Protein AF-A0A1F7QH58-F1 (afdb_monomer_lite)

Sequence (73 aa):
MGARVVAQYAVLGPYDFVSVIEAPDNATISRVSVDLGARGGVAAMTMAAIPLDEFIANLEGGGRRKRNERKKR

pLDDT: mean 80.63, std 13.9, range [52.06, 94.62]

Structure (mmCIF, N/CA/C/O backbone):
data_AF-A0A1F7QH58-F1
#
_entry.id   AF-A0A1F7QH58-F1
#
loop_
_atom_site.group_PDB
_atom_site.id
_atom_site.type_symbol
_atom_site.label_atom_id
_atom_site.label_alt_id
_atom_site.label_comp_id
_atom_site.label_asym_id
_atom_site.label_entity_id
_atom_site.label_seq_id
_atom_site.pdbx_PDB_ins_code
_atom_site.Cartn_x
_atom_site.Cartn_y
_atom_site.Cartn_z
_atom_site.occupancy
_atom_site.B_iso_or_equiv
_atom_site.auth_seq_id
_atom_site.auth_comp_id
_atom_site.auth_asym_id
_atom_site.auth_atom_id
_atom_site.pdbx_PDB_model_num
ATOM 1 N N . MET A 1 1 ? 0.502 -19.175 -0.443 1.00 53.56 1 MET A N 1
ATOM 2 C CA . MET A 1 1 ? -0.338 -18.183 0.258 1.00 53.56 1 MET A CA 1
ATOM 3 C C . MET A 1 1 ? 0.182 -16.820 -0.149 1.00 53.56 1 MET A C 1
ATOM 5 O O . MET A 1 1 ? 1.302 -16.490 0.208 1.00 53.56 1 MET A O 1
ATOM 9 N N . GLY A 1 2 ? -0.523 -16.160 -1.066 1.00 70.81 2 GLY A N 1
ATOM 10 C CA . GLY A 1 2 ? -0.039 -14.971 -1.769 1.00 70.81 2 GLY A CA 1
ATOM 11 C C . GLY A 1 2 ? -0.712 -13.704 -1.264 1.00 70.81 2 GLY A C 1
ATOM 12 O O . GLY A 1 2 ? -1.805 -13.766 -0.706 1.00 70.81 2 GLY A O 1
ATOM 13 N N . ALA A 1 3 ? -0.051 -12.572 -1.472 1.00 82.88 3 ALA A N 1
ATOM 14 C CA . ALA A 1 3 ? -0.655 -11.269 -1.263 1.00 82.88 3 ALA A CA 1
ATOM 15 C C . ALA A 1 3 ? -1.711 -11.010 -2.352 1.00 82.88 3 ALA A C 1
ATOM 17 O O . ALA A 1 3 ? -1.506 -11.368 -3.517 1.00 82.88 3 ALA A O 1
ATOM 18 N N . ARG A 1 4 ? -2.845 -10.416 -1.984 1.00 89.50 4 ARG A N 1
ATOM 19 C CA . ARG A 1 4 ? -3.949 -10.100 -2.895 1.00 89.50 4 ARG A CA 1
ATOM 20 C C . ARG A 1 4 ? -4.065 -8.593 -3.057 1.00 89.50 4 ARG A C 1
ATOM 22 O O . ARG A 1 4 ? -4.154 -7.872 -2.071 1.00 89.50 4 ARG A O 1
ATOM 29 N N . VAL A 1 5 ? -4.133 -8.124 -4.299 1.00 90.00 5 VAL A N 1
ATOM 30 C CA . VAL A 1 5 ? -4.462 -6.723 -4.582 1.00 90.00 5 VAL A CA 1
ATOM 31 C C . VAL A 1 5 ? -5.954 -6.513 -4.329 1.00 90.00 5 VAL A C 1
ATOM 33 O O . VAL A 1 5 ? -6.794 -7.163 -4.952 1.00 90.00 5 VAL A O 1
ATOM 36 N N . VAL A 1 6 ? -6.272 -5.627 -3.390 1.00 94.06 6 VAL A N 1
ATOM 37 C CA . VAL A 1 6 ? -7.642 -5.214 -3.056 1.00 94.06 6 VAL A CA 1
ATOM 38 C C . VAL A 1 6 ? -8.089 -4.102 -3.995 1.00 94.06 6 VAL A C 1
ATOM 40 O O . VAL A 1 6 ? -9.199 -4.133 -4.516 1.00 94.06 6 VAL A O 1
ATOM 43 N N . ALA A 1 7 ? -7.204 -3.135 -4.233 1.00 94.00 7 ALA A N 1
ATOM 44 C CA . ALA A 1 7 ? -7.447 -2.013 -5.124 1.00 94.00 7 ALA A CA 1
ATOM 45 C C . ALA A 1 7 ? -6.126 -1.461 -5.664 1.00 94.00 7 ALA A C 1
ATOM 47 O O . ALA A 1 7 ? -5.080 -1.577 -5.021 1.00 94.00 7 ALA A O 1
ATOM 48 N N . GLN A 1 8 ? -6.187 -0.824 -6.829 1.00 93.25 8 GLN A N 1
ATOM 49 C CA . GLN A 1 8 ? -5.067 -0.103 -7.414 1.00 93.25 8 GLN A CA 1
ATOM 50 C C . GLN A 1 8 ? -5.580 1.161 -8.096 1.00 93.25 8 GLN A C 1
ATOM 52 O O . GLN A 1 8 ? -6.607 1.136 -8.772 1.00 93.25 8 GLN A O 1
ATOM 57 N N . TYR A 1 9 ? -4.851 2.255 -7.917 1.00 94.62 9 TYR A N 1
ATOM 58 C CA . TYR A 1 9 ? -5.194 3.565 -8.450 1.00 94.62 9 TYR A CA 1
ATOM 59 C C . TYR A 1 9 ? -3.982 4.158 -9.158 1.00 94.62 9 TYR A C 1
ATOM 61 O O . TYR A 1 9 ? -2.872 4.091 -8.629 1.00 94.62 9 TYR A O 1
ATOM 69 N N . ALA A 1 10 ? -4.204 4.764 -10.323 1.00 94.31 10 ALA A N 1
ATOM 70 C CA . ALA A 1 10 ? -3.261 5.719 -10.892 1.00 94.31 10 ALA A CA 1
ATOM 71 C C . ALA A 1 10 ? -3.450 7.058 -10.173 1.00 94.31 10 ALA A C 1
ATOM 73 O O . ALA A 1 10 ? -4.586 7.498 -9.976 1.00 94.31 10 ALA A O 1
ATOM 74 N N . VAL A 1 11 ? -2.360 7.690 -9.753 1.00 94.00 11 VAL A N 1
ATOM 75 C CA . VAL A 1 11 ? -2.406 8.954 -9.012 1.00 94.00 11 VAL A CA 1
ATOM 76 C C . VAL A 1 11 ? -1.597 10.018 -9.742 1.00 94.00 11 VAL A C 1
ATOM 78 O O . VAL A 1 11 ? -0.610 9.726 -10.405 1.00 94.00 11 VAL A O 1
ATOM 81 N N . LEU A 1 12 ? -2.044 11.269 -9.642 1.00 92.06 12 LEU A N 1
ATOM 82 C CA . LEU A 1 12 ? -1.332 12.418 -10.194 1.00 92.06 12 LEU A CA 1
ATOM 83 C C . LEU A 1 12 ? -0.578 13.089 -9.050 1.00 92.06 12 LEU A C 1
ATOM 85 O O . LEU A 1 12 ? -1.159 13.833 -8.260 1.00 92.06 12 LEU A O 1
ATOM 89 N N . GLY A 1 13 ? 0.702 12.758 -8.913 1.00 87.94 13 GLY A N 1
ATOM 90 C CA . GLY A 1 13 ? 1.521 13.212 -7.799 1.00 87.94 13 GLY A CA 1
ATOM 91 C C . GLY A 1 13 ? 2.955 12.684 -7.873 1.00 87.94 13 GLY A C 1
ATOM 92 O O . GLY A 1 13 ? 3.426 12.348 -8.954 1.00 87.94 13 GLY A O 1
ATOM 93 N N . PRO A 1 14 ? 3.669 12.608 -6.737 1.00 88.06 14 PRO A N 1
ATOM 94 C CA . PRO A 1 14 ? 5.060 12.145 -6.700 1.00 88.06 14 PRO A CA 1
ATOM 95 C C . PRO A 1 14 ? 5.226 10.638 -6.963 1.00 88.06 14 PRO A C 1
ATOM 97 O O . PRO A 1 14 ? 6.351 10.154 -7.046 1.00 88.06 14 PRO A O 1
ATOM 100 N N . TYR A 1 15 ? 4.121 9.903 -7.068 1.00 89.25 15 TYR A N 1
ATOM 101 C CA . TYR A 1 15 ? 4.075 8.488 -7.417 1.00 89.25 15 TYR A CA 1
ATOM 102 C C . TYR A 1 15 ? 3.121 8.309 -8.594 1.00 89.25 15 TYR A C 1
ATOM 104 O O . TYR A 1 15 ? 2.200 9.106 -8.749 1.00 89.25 15 TYR A O 1
ATOM 112 N N . ASP A 1 16 ? 3.301 7.245 -9.372 1.00 88.31 16 ASP A N 1
ATOM 113 C CA . ASP A 1 16 ? 2.405 6.924 -10.490 1.00 88.31 16 ASP A CA 1
ATOM 114 C C . ASP A 1 16 ? 1.197 6.090 -10.040 1.00 88.31 16 ASP A C 1
ATOM 116 O O . ASP A 1 16 ? 0.089 6.229 -10.562 1.00 88.31 16 ASP A O 1
ATOM 120 N N . PHE A 1 17 ? 1.397 5.226 -9.037 1.00 89.88 17 PHE A N 1
ATOM 121 C CA . PHE A 1 17 ? 0.397 4.257 -8.594 1.00 89.88 17 PHE A CA 1
ATOM 122 C C . PHE A 1 17 ? 0.342 4.106 -7.072 1.00 89.88 17 PHE A C 1
ATOM 124 O O . PHE A 1 17 ? 1.364 4.147 -6.386 1.00 89.88 17 PHE A O 1
ATOM 131 N N . VAL A 1 18 ? -0.856 3.823 -6.557 1.00 92.94 18 VAL A N 1
ATOM 132 C CA . VAL A 1 18 ? -1.100 3.362 -5.182 1.00 92.94 18 VAL A CA 1
ATOM 133 C C . VAL A 1 18 ? -1.796 2.008 -5.243 1.00 92.94 18 VAL A C 1
ATOM 135 O O . VAL A 1 18 ? -2.831 1.873 -5.892 1.00 92.94 18 VAL A O 1
ATOM 138 N N . SER A 1 19 ? -1.235 1.005 -4.566 1.00 91.38 19 SER A N 1
ATOM 139 C CA . SER A 1 19 ? -1.807 -0.345 -4.488 1.00 91.38 19 SER A CA 1
ATOM 140 C C . SER A 1 19 ? -2.137 -0.698 -3.042 1.00 91.38 19 SER A C 1
ATOM 142 O O . SER A 1 19 ? -1.271 -0.618 -2.174 1.00 91.38 19 SER A O 1
ATOM 144 N N . VAL A 1 20 ? -3.377 -1.115 -2.791 1.00 93.50 20 VAL A N 1
ATOM 145 C CA . VAL A 1 20 ? -3.817 -1.667 -1.505 1.00 93.50 20 VAL A CA 1
ATOM 146 C C . VAL A 1 20 ? -3.737 -3.180 -1.606 1.00 93.50 20 VAL A C 1
ATOM 148 O O . VAL A 1 20 ? -4.375 -3.781 -2.472 1.00 93.50 20 VAL A O 1
ATOM 151 N N . ILE A 1 21 ? -2.929 -3.791 -0.745 1.00 91.81 21 ILE A N 1
ATOM 152 C CA . ILE A 1 21 ? -2.618 -5.216 -0.806 1.00 91.81 21 ILE A CA 1
ATOM 153 C C . ILE A 1 21 ? -2.903 -5.843 0.557 1.00 91.81 21 ILE A C 1
ATOM 155 O O . ILE A 1 21 ? -2.393 -5.381 1.573 1.00 91.81 21 ILE A O 1
ATOM 159 N N . GLU A 1 22 ? -3.689 -6.914 0.560 1.00 91.31 22 GLU A N 1
ATOM 160 C CA . GLU A 1 22 ? -3.922 -7.758 1.727 1.00 91.31 22 GLU A CA 1
ATOM 161 C C . GLU A 1 22 ? -2.945 -8.930 1.737 1.00 91.31 22 GLU A C 1
ATOM 163 O O . GLU A 1 22 ? -2.736 -9.616 0.732 1.00 91.31 22 GLU A O 1
ATOM 168 N N . ALA A 1 23 ? -2.360 -9.180 2.900 1.00 90.50 23 ALA A N 1
ATOM 169 C CA . ALA A 1 23 ? -1.477 -10.303 3.153 1.00 90.50 23 ALA A CA 1
ATOM 170 C C . ALA A 1 23 ? -1.658 -10.777 4.599 1.00 90.50 23 ALA A C 1
ATOM 172 O O . ALA A 1 23 ? -2.085 -9.992 5.445 1.00 90.50 23 ALA A O 1
ATOM 173 N N . PRO A 1 24 ? -1.325 -12.044 4.896 1.00 87.50 24 PRO A N 1
ATOM 174 C CA . PRO A 1 24 ? -1.458 -12.587 6.246 1.00 87.50 24 PRO A CA 1
ATOM 175 C C . PRO A 1 24 ? -0.551 -11.888 7.268 1.00 87.50 24 PRO A C 1
ATOM 177 O O . PRO A 1 24 ? -0.902 -11.822 8.441 1.00 87.50 24 PRO A O 1
ATOM 180 N N . ASP A 1 25 ? 0.602 -11.369 6.838 1.00 87.06 25 ASP A N 1
ATOM 181 C CA . ASP A 1 25 ? 1.552 -10.669 7.698 1.00 87.06 25 ASP A CA 1
ATOM 182 C C . ASP A 1 25 ? 2.461 -9.709 6.906 1.00 87.06 25 ASP A C 1
ATOM 184 O O . ASP A 1 25 ? 2.563 -9.755 5.673 1.00 87.06 25 ASP A O 1
ATOM 188 N N . ASN A 1 26 ? 3.167 -8.845 7.640 1.00 87.00 26 ASN A N 1
ATOM 189 C CA . ASN A 1 26 ? 4.119 -7.893 7.066 1.00 87.00 26 ASN A CA 1
ATOM 190 C C . ASN A 1 26 ? 5.324 -8.585 6.410 1.00 87.00 26 ASN A C 1
ATOM 192 O O . ASN A 1 26 ? 5.890 -8.044 5.464 1.00 87.00 26 ASN A O 1
ATOM 196 N N . ALA A 1 27 ? 5.724 -9.775 6.875 1.00 87.00 27 ALA A N 1
ATOM 197 C CA . ALA A 1 27 ? 6.855 -10.507 6.301 1.00 87.00 27 ALA A CA 1
ATOM 198 C C . ALA A 1 27 ? 6.558 -10.962 4.862 1.00 87.00 27 ALA A C 1
ATOM 200 O O . ALA A 1 27 ? 7.424 -10.901 3.985 1.00 87.00 27 ALA A O 1
ATOM 201 N N . THR A 1 28 ? 5.309 -11.340 4.600 1.00 87.19 28 THR A N 1
ATOM 202 C CA . THR A 1 28 ? 4.794 -11.706 3.284 1.00 87.19 28 THR A CA 1
ATOM 203 C C . THR A 1 28 ? 4.845 -10.509 2.337 1.00 87.19 28 THR A C 1
ATOM 205 O O . THR A 1 28 ? 5.322 -10.652 1.212 1.00 87.19 28 THR A O 1
ATOM 208 N N . ILE A 1 29 ? 4.445 -9.314 2.792 1.00 87.12 29 ILE A N 1
ATOM 209 C CA . ILE A 1 29 ? 4.551 -8.079 1.995 1.00 87.12 29 ILE A CA 1
ATOM 210 C C . ILE A 1 29 ? 6.008 -7.692 1.749 1.00 87.12 29 ILE A C 1
ATOM 212 O O . ILE A 1 29 ? 6.345 -7.328 0.626 1.00 87.12 29 ILE A O 1
ATOM 216 N N . SER A 1 30 ? 6.890 -7.819 2.742 1.00 85.56 30 SER A N 1
ATOM 217 C CA . SER A 1 30 ? 8.3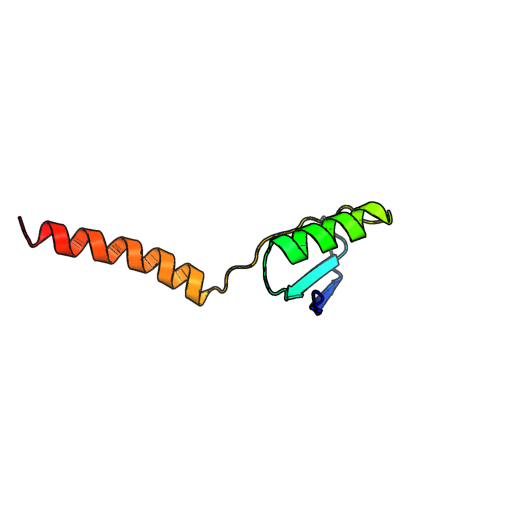19 -7.538 2.565 1.00 85.56 30 SER A CA 1
ATOM 218 C C . SER A 1 30 ? 8.931 -8.402 1.465 1.00 85.56 30 SER A C 1
ATOM 220 O O . SER A 1 30 ? 9.649 -7.889 0.610 1.00 85.56 30 SER A O 1
ATOM 222 N N . ARG A 1 31 ? 8.597 -9.697 1.425 1.00 85.75 31 ARG A N 1
ATOM 223 C CA . ARG A 1 31 ? 9.061 -10.595 0.360 1.00 85.75 31 ARG A CA 1
ATOM 224 C C . ARG A 1 31 ? 8.513 -10.194 -1.009 1.00 85.75 31 ARG A C 1
ATOM 226 O O . ARG A 1 31 ? 9.276 -10.125 -1.964 1.00 85.75 31 ARG A O 1
ATOM 233 N N . VAL A 1 32 ? 7.220 -9.876 -1.093 1.00 84.00 32 VAL A N 1
ATOM 234 C CA . VAL A 1 32 ? 6.586 -9.394 -2.333 1.00 84.00 32 VAL A CA 1
ATOM 235 C C . VAL A 1 32 ? 7.221 -8.085 -2.813 1.00 84.00 32 VAL A C 1
ATOM 237 O O . VAL A 1 32 ? 7.450 -7.922 -4.007 1.00 84.00 32 VAL A O 1
ATOM 240 N N . SER A 1 33 ? 7.548 -7.178 -1.893 1.00 81.94 33 SER A N 1
ATOM 241 C CA . SER A 1 33 ? 8.192 -5.894 -2.182 1.00 81.94 33 SER A CA 1
ATOM 242 C C . SER A 1 33 ? 9.618 -6.078 -2.717 1.00 81.94 33 SER A C 1
ATOM 244 O O . SER A 1 33 ? 9.977 -5.479 -3.731 1.00 81.94 33 SER A O 1
ATOM 246 N N . VAL A 1 34 ? 10.403 -6.986 -2.121 1.00 84.62 34 VAL A N 1
ATOM 247 C CA . VAL A 1 34 ? 11.738 -7.363 -2.624 1.00 84.62 34 VAL A CA 1
ATOM 248 C C . VAL A 1 34 ? 11.648 -8.015 -4.005 1.00 84.62 34 VAL A C 1
ATOM 250 O O . VAL A 1 34 ? 12.390 -7.629 -4.907 1.00 84.62 34 VAL A O 1
ATOM 253 N N . ASP A 1 35 ? 10.719 -8.953 -4.202 1.00 83.19 35 ASP A N 1
ATOM 254 C CA . ASP A 1 35 ? 10.529 -9.638 -5.486 1.00 83.19 35 ASP A CA 1
ATOM 255 C C . ASP A 1 35 ? 10.085 -8.667 -6.597 1.00 83.19 35 ASP A C 1
ATOM 257 O O . ASP A 1 35 ? 10.504 -8.810 -7.747 1.00 83.19 35 ASP A O 1
ATOM 261 N N . LEU A 1 36 ? 9.254 -7.671 -6.268 1.00 77.81 36 LEU A N 1
ATOM 262 C CA . LEU A 1 36 ? 8.854 -6.595 -7.182 1.00 77.81 36 LEU A CA 1
ATOM 263 C C . LEU A 1 36 ? 10.033 -5.676 -7.519 1.00 77.81 36 LEU A C 1
ATOM 265 O O . LEU A 1 36 ? 10.249 -5.376 -8.691 1.00 77.81 36 LEU A O 1
ATOM 269 N N . GLY A 1 37 ? 10.826 -5.279 -6.521 1.00 75.12 37 GLY A N 1
ATOM 270 C CA . GLY A 1 37 ? 12.017 -4.451 -6.722 1.00 75.12 37 GLY A CA 1
ATOM 271 C C . GLY A 1 37 ? 13.092 -5.145 -7.566 1.00 75.12 37 GLY A C 1
ATOM 272 O O . GLY A 1 37 ? 13.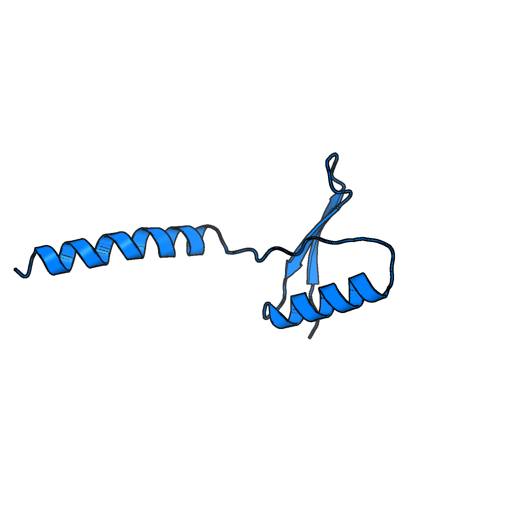717 -4.511 -8.415 1.00 75.12 37 GLY A O 1
ATOM 273 N N . ALA A 1 38 ? 13.262 -6.460 -7.400 1.00 78.50 38 ALA A N 1
ATOM 274 C CA . ALA A 1 38 ? 14.240 -7.261 -8.138 1.00 78.50 38 ALA A CA 1
ATOM 275 C C . ALA A 1 38 ? 13.932 -7.388 -9.640 1.00 78.50 38 ALA A C 1
ATOM 277 O O . ALA A 1 38 ? 14.841 -7.624 -10.434 1.00 78.50 38 ALA A O 1
ATOM 278 N N . ARG A 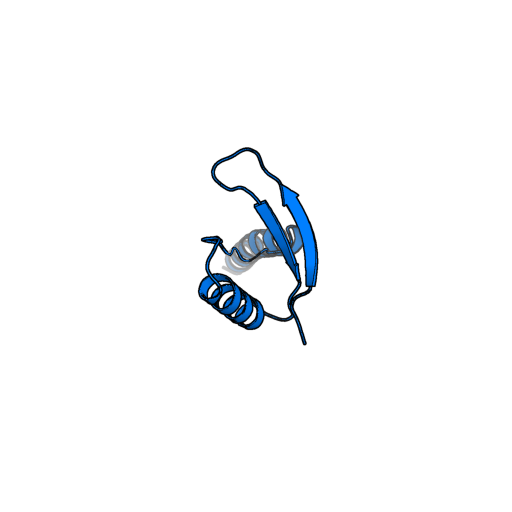1 39 ? 12.666 -7.228 -10.047 1.00 73.69 39 ARG A N 1
ATOM 279 C CA . ARG A 1 39 ? 12.244 -7.311 -11.458 1.00 73.69 39 ARG A CA 1
ATOM 280 C C . ARG A 1 39 ? 12.525 -6.037 -12.256 1.00 73.69 39 ARG A C 1
ATOM 282 O O . ARG A 1 39 ? 12.414 -6.069 -13.477 1.00 73.69 39 ARG A O 1
ATOM 289 N N . GLY A 1 40 ? 12.928 -4.959 -11.582 1.00 62.75 40 GLY A N 1
ATOM 290 C CA . GLY A 1 40 ? 13.167 -3.657 -12.193 1.00 62.75 40 GLY A CA 1
ATOM 291 C C . GLY A 1 40 ? 11.873 -2.968 -12.637 1.00 62.75 40 GLY A C 1
ATOM 292 O O . GLY A 1 40 ? 10.911 -3.604 -13.058 1.00 62.75 40 GLY A O 1
ATOM 293 N N . GLY A 1 41 ? 11.849 -1.638 -12.537 1.00 65.38 41 GLY A N 1
ATOM 294 C CA . GLY A 1 41 ? 10.806 -0.813 -13.156 1.00 65.38 41 GLY A CA 1
ATOM 295 C C . GLY A 1 41 ? 10.083 0.159 -12.227 1.00 65.38 41 GLY A C 1
ATOM 296 O O . GLY A 1 41 ? 9.594 1.164 -12.725 1.00 65.38 41 GLY A O 1
ATOM 297 N N . VAL A 1 42 ? 10.035 -0.070 -10.906 1.00 65.38 42 VAL A N 1
ATOM 298 C CA . VAL A 1 42 ? 9.337 0.844 -9.978 1.00 65.38 42 VAL A CA 1
ATOM 299 C C . VAL A 1 42 ? 9.972 0.811 -8.583 1.00 65.38 42 VAL A C 1
ATOM 301 O O . VAL A 1 42 ? 10.065 -0.247 -7.964 1.00 65.38 42 VAL A O 1
ATOM 304 N N . ALA A 1 43 ? 10.382 1.970 -8.060 1.00 71.31 43 ALA A N 1
ATOM 305 C CA . ALA A 1 43 ? 10.759 2.120 -6.654 1.00 71.31 43 ALA A CA 1
ATOM 306 C C . ALA A 1 43 ? 9.486 2.313 -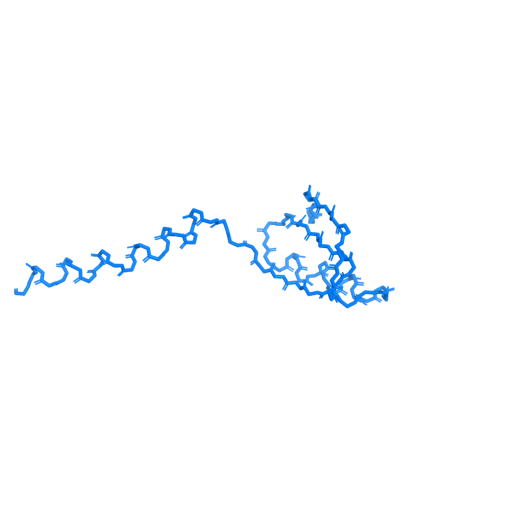5.813 1.00 71.31 43 ALA A C 1
ATOM 308 O O . ALA A 1 43 ? 8.975 3.423 -5.679 1.00 71.31 43 ALA A O 1
ATOM 309 N N . ALA A 1 44 ? 8.935 1.218 -5.289 1.00 78.38 44 ALA A N 1
ATOM 310 C CA . ALA A 1 44 ? 7.707 1.255 -4.502 1.00 78.38 44 ALA A CA 1
ATOM 311 C C . ALA A 1 44 ? 7.981 1.612 -3.030 1.00 78.38 44 ALA A C 1
ATOM 313 O O . ALA A 1 44 ? 8.839 1.016 -2.379 1.00 78.38 44 ALA A O 1
ATOM 314 N N . MET A 1 45 ? 7.197 2.538 -2.473 1.00 87.19 45 MET A N 1
ATOM 315 C CA . MET A 1 45 ? 7.137 2.763 -1.028 1.00 87.19 45 MET A CA 1
ATOM 316 C C . MET A 1 45 ? 6.099 1.821 -0.415 1.00 87.19 45 MET A C 1
ATOM 318 O O . MET A 1 45 ? 4.925 1.859 -0.773 1.00 87.19 45 MET A O 1
ATOM 322 N N . THR A 1 46 ? 6.531 0.973 0.516 1.00 89.25 46 THR A N 1
ATOM 323 C CA . THR A 1 46 ? 5.644 0.045 1.231 1.00 89.25 46 THR A CA 1
ATOM 324 C C . THR A 1 46 ? 5.283 0.628 2.594 1.00 89.25 46 THR A C 1
ATOM 326 O O . THR A 1 46 ? 6.172 0.956 3.375 1.00 89.25 46 THR A O 1
ATOM 329 N N . MET A 1 47 ? 3.988 0.739 2.892 1.00 90.38 47 MET A N 1
ATOM 330 C CA . MET A 1 47 ? 3.480 1.235 4.175 1.00 90.38 47 MET A CA 1
ATOM 331 C C . MET A 1 47 ? 2.546 0.201 4.797 1.00 90.38 47 MET A C 1
ATOM 333 O O . MET A 1 47 ? 1.665 -0.325 4.118 1.00 90.38 47 MET A O 1
ATOM 337 N N . ALA A 1 48 ? 2.730 -0.080 6.087 1.00 91.56 48 ALA A N 1
ATOM 338 C CA . ALA A 1 48 ? 1.799 -0.918 6.832 1.00 91.56 48 ALA A CA 1
ATOM 339 C C . ALA A 1 48 ? 0.500 -0.141 7.079 1.00 91.56 48 ALA A C 1
ATOM 341 O O . ALA A 1 48 ? 0.526 0.955 7.641 1.00 91.56 48 ALA A O 1
ATOM 342 N N . ALA A 1 49 ? -0.625 -0.713 6.659 1.00 91.50 49 ALA A N 1
ATOM 343 C CA . ALA A 1 49 ? -1.941 -0.156 6.922 1.00 91.50 49 ALA A CA 1
ATOM 344 C C . ALA A 1 49 ? -2.491 -0.743 8.225 1.00 91.50 49 ALA A C 1
ATOM 346 O O . ALA A 1 49 ? -2.615 -1.959 8.356 1.00 91.50 49 ALA A O 1
ATOM 347 N N . ILE A 1 50 ? -2.823 0.126 9.178 1.00 91.06 50 ILE A N 1
ATOM 348 C CA . ILE A 1 50 ? -3.537 -0.244 10.403 1.00 91.06 50 ILE A CA 1
ATOM 349 C C . ILE A 1 50 ? -4.998 0.181 10.209 1.00 91.06 50 ILE A C 1
ATOM 351 O O . ILE A 1 50 ? -5.225 1.335 9.826 1.00 91.06 50 ILE A O 1
ATOM 355 N N . PRO A 1 51 ? -5.990 -0.697 10.451 1.00 91.31 51 PRO A N 1
ATOM 356 C CA . PRO A 1 51 ? -7.395 -0.308 10.425 1.00 91.31 51 PRO A CA 1
ATOM 357 C C . PRO A 1 51 ? -7.658 0.885 11.349 1.00 91.31 51 PRO A C 1
ATOM 359 O O . PRO A 1 51 ? -7.164 0.927 12.476 1.00 91.31 51 PRO A O 1
ATOM 362 N N . LEU A 1 52 ? -8.450 1.857 10.887 1.00 90.75 52 LEU A N 1
ATOM 363 C CA . LEU A 1 52 ? -8.690 3.093 11.640 1.00 90.75 52 LEU A CA 1
ATOM 364 C C . LEU A 1 52 ? -9.287 2.814 13.029 1.00 90.75 52 LEU A C 1
ATOM 366 O O . LEU A 1 52 ? -8.852 3.416 14.008 1.00 90.75 52 LEU A O 1
ATOM 370 N N . ASP A 1 53 ? -10.226 1.872 13.121 1.00 92.19 53 ASP A N 1
ATOM 371 C CA . ASP A 1 53 ? -10.860 1.493 14.389 1.00 92.19 53 ASP A CA 1
ATOM 372 C C . ASP A 1 53 ? -9.843 0.932 15.392 1.00 92.19 53 ASP A C 1
ATOM 374 O O . ASP A 1 53 ? -9.856 1.288 16.571 1.00 92.19 53 ASP A O 1
ATOM 378 N N . GLU A 1 54 ? -8.912 0.098 14.917 1.00 92.00 54 GLU A N 1
ATOM 379 C CA . GLU A 1 54 ? -7.823 -0.447 15.732 1.00 92.00 54 GLU A CA 1
ATOM 380 C C . GLU A 1 54 ? -6.869 0.664 16.186 1.00 92.00 54 GLU A C 1
ATOM 382 O O . GLU A 1 54 ? -6.488 0.740 17.359 1.00 92.00 54 GLU A O 1
ATOM 387 N N . PHE A 1 55 ? -6.513 1.563 15.270 1.00 90.94 55 PHE A N 1
ATOM 388 C CA . PHE A 1 55 ? -5.672 2.713 15.570 1.00 90.94 55 PHE A CA 1
ATOM 389 C C . PHE A 1 55 ? -6.293 3.606 16.659 1.00 90.94 55 PHE A C 1
ATOM 391 O O . PHE A 1 55 ? -5.614 3.950 17.631 1.00 90.94 55 PHE A O 1
ATOM 398 N N . ILE A 1 56 ? -7.587 3.927 16.554 1.00 93.56 56 ILE A N 1
ATOM 399 C CA . ILE A 1 56 ? -8.322 4.724 17.550 1.00 93.56 56 ILE A CA 1
ATOM 400 C C . ILE A 1 56 ? -8.389 3.989 18.894 1.00 93.56 56 ILE A C 1
ATOM 402 O O . ILE A 1 56 ? -8.063 4.576 19.930 1.00 93.56 56 ILE A O 1
ATOM 406 N N . ALA A 1 57 ? -8.745 2.702 18.898 1.00 92.12 57 ALA A N 1
ATOM 407 C CA . ALA A 1 57 ? -8.841 1.905 20.121 1.00 92.12 57 ALA A CA 1
ATOM 408 C C . ALA A 1 57 ? -7.516 1.880 20.905 1.00 92.12 57 ALA A C 1
ATOM 410 O O . ALA A 1 57 ? -7.506 2.016 22.135 1.00 92.12 57 ALA A O 1
ATOM 411 N N . ASN A 1 58 ? -6.388 1.771 20.198 1.00 89.50 58 ASN A N 1
ATOM 412 C CA . ASN A 1 58 ? -5.053 1.794 20.795 1.00 89.50 58 ASN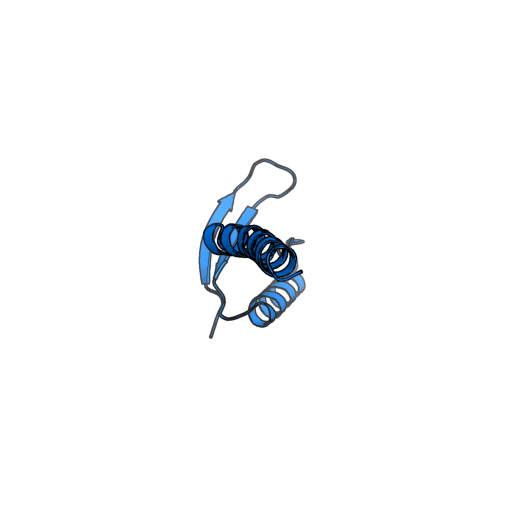 A CA 1
ATOM 413 C C . ASN A 1 58 ? -4.709 3.151 21.436 1.00 89.50 58 ASN A C 1
ATOM 415 O O . ASN A 1 58 ? -4.064 3.188 22.489 1.00 89.50 58 ASN A O 1
ATOM 419 N N . LEU A 1 59 ? -5.174 4.263 20.860 1.00 89.19 59 LEU A N 1
ATOM 420 C CA . LEU A 1 59 ? -4.988 5.601 21.432 1.00 89.19 59 LEU A CA 1
ATOM 421 C C . LEU A 1 59 ? -5.857 5.824 22.681 1.00 89.19 59 LEU A C 1
ATOM 423 O O . LEU A 1 59 ? -5.369 6.317 23.703 1.00 89.19 59 LEU A O 1
ATOM 427 N N . GLU A 1 60 ? -7.128 5.421 22.644 1.00 80.38 60 GLU A N 1
ATOM 428 C CA . GLU A 1 60 ? -8.063 5.609 23.762 1.00 80.38 60 GLU A CA 1
ATOM 429 C C . GLU A 1 60 ? -7.744 4.709 24.972 1.00 80.38 60 GLU A C 1
ATOM 431 O O . GLU A 1 60 ? -7.890 5.120 26.134 1.00 80.38 60 GLU A O 1
ATOM 436 N N . GLY A 1 61 ? -7.240 3.494 24.730 1.00 61.38 61 GLY A N 1
ATOM 437 C CA . GLY A 1 61 ? -6.829 2.542 25.767 1.00 61.38 61 GLY A CA 1
ATOM 438 C C . GLY A 1 61 ? -5.670 3.034 26.647 1.00 61.38 61 GLY A C 1
ATOM 439 O O . GLY A 1 61 ? -5.586 2.673 27.828 1.00 61.38 61 GLY A O 1
ATOM 440 N N . GLY A 1 62 ? -4.815 3.921 26.124 1.00 57.25 62 GLY A N 1
ATOM 441 C CA . GLY A 1 62 ? -3.730 4.563 26.875 1.00 57.25 62 GLY A CA 1
ATOM 442 C C . GLY A 1 62 ? -4.215 5.589 27.909 1.00 57.25 62 GLY A C 1
ATOM 443 O O . GLY A 1 62 ? -3.594 5.756 28.964 1.00 57.25 62 GLY A O 1
ATOM 444 N N . GLY A 1 63 ? -5.361 6.234 27.662 1.00 54.56 63 GLY A N 1
ATOM 445 C CA . GLY A 1 63 ? -5.934 7.255 28.546 1.00 54.56 63 GLY A CA 1
ATOM 446 C C . GLY A 1 63 ? -6.652 6.682 29.773 1.00 54.56 63 GLY A C 1
ATOM 447 O O . GLY A 1 63 ? -6.584 7.251 30.867 1.00 54.56 63 GLY A O 1
ATOM 448 N N . ARG A 1 64 ? -7.305 5.520 29.635 1.00 55.81 64 ARG A N 1
ATOM 449 C CA . ARG A 1 64 ? -8.091 4.906 30.724 1.00 55.81 64 ARG A CA 1
ATOM 450 C C . ARG A 1 64 ? -7.232 4.292 31.833 1.00 55.81 64 ARG A C 1
ATOM 452 O O . ARG A 1 64 ? 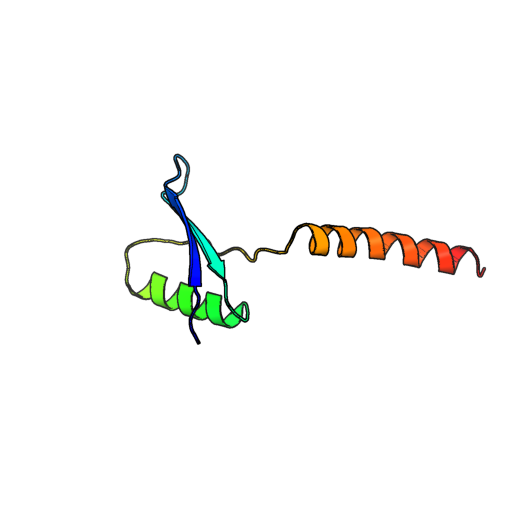-7.632 4.359 32.996 1.00 55.81 64 ARG A O 1
ATOM 459 N N . ARG A 1 65 ? -6.039 3.762 31.523 1.00 57.03 65 ARG A N 1
ATOM 460 C CA . ARG A 1 65 ? -5.140 3.165 32.536 1.00 57.03 65 ARG A CA 1
ATOM 461 C C . ARG A 1 65 ? -4.665 4.188 33.579 1.00 57.03 65 ARG A C 1
ATOM 463 O O . ARG A 1 65 ? -4.727 3.902 34.772 1.00 57.03 65 ARG A O 1
ATOM 470 N N . LYS A 1 66 ? -4.327 5.420 33.171 1.00 54.47 66 LYS A N 1
ATOM 471 C CA . LYS A 1 66 ? -3.842 6.467 34.099 1.00 54.47 66 LYS A CA 1
ATOM 472 C C . LYS A 1 66 ? -4.905 6.998 35.072 1.00 54.47 66 LYS A C 1
ATOM 474 O O . LYS A 1 66 ? -4.559 7.521 36.131 1.00 54.47 66 LYS A O 1
ATOM 479 N N . ARG A 1 67 ? -6.201 6.881 34.748 1.00 54.66 67 ARG A N 1
ATOM 480 C CA . ARG A 1 67 ? -7.289 7.394 35.605 1.00 54.66 67 ARG A CA 1
ATOM 481 C C . ARG A 1 67 ? -7.630 6.451 36.763 1.00 54.66 67 ARG A C 1
ATOM 483 O O . ARG A 1 67 ? -8.035 6.929 37.820 1.00 54.66 67 ARG A O 1
ATOM 490 N N . ASN A 1 68 ? -7.422 5.145 36.594 1.00 54.06 68 ASN A N 1
ATOM 491 C CA . ASN A 1 68 ? -7.711 4.156 37.637 1.00 54.06 68 ASN A CA 1
ATOM 492 C C . ASN A 1 68 ? -6.598 4.046 38.692 1.00 54.06 68 ASN A C 1
ATOM 494 O O . ASN A 1 68 ? -6.907 3.815 39.857 1.00 54.06 68 ASN A O 1
ATOM 498 N N . GLU A 1 69 ? -5.332 4.290 38.338 1.00 57.72 69 GLU A N 1
ATOM 499 C CA . GLU A 1 69 ? -4.232 4.334 39.321 1.00 57.72 69 GLU A CA 1
ATOM 500 C C . GLU A 1 69 ? -4.290 5.569 40.230 1.00 57.72 69 GLU A C 1
ATOM 502 O O . GLU A 1 69 ? -3.970 5.474 41.412 1.00 57.72 69 GLU A O 1
ATOM 507 N N . ARG A 1 70 ? -4.764 6.718 39.724 1.00 57.34 70 ARG A N 1
ATOM 508 C CA . ARG A 1 70 ? -4.933 7.942 40.531 1.00 57.34 70 ARG A CA 1
ATOM 509 C C . ARG A 1 70 ? -6.101 7.889 41.517 1.00 57.34 70 ARG A C 1
ATOM 511 O O . ARG A 1 70 ? -6.096 8.653 42.467 1.00 57.34 70 ARG A O 1
ATOM 518 N N . LYS A 1 71 ? -7.090 7.014 41.304 1.00 57.03 71 LYS A N 1
ATOM 519 C CA . LYS A 1 71 ? -8.214 6.808 42.239 1.00 57.03 71 LYS A CA 1
ATOM 520 C C . LYS A 1 71 ? -7.918 5.787 43.347 1.00 57.03 71 LYS A C 1
ATOM 522 O O . LYS A 1 71 ? -8.754 5.609 44.223 1.00 57.03 71 LYS A O 1
ATOM 527 N N . LYS A 1 72 ? -6.773 5.098 43.284 1.00 55.84 72 LYS A N 1
ATOM 528 C CA . LYS A 1 72 ? -6.322 4.113 44.283 1.00 55.84 72 LYS A CA 1
ATOM 529 C C . LYS A 1 72 ? -5.208 4.642 45.205 1.00 55.84 72 LYS A C 1
ATOM 531 O O . LYS A 1 72 ? -4.646 3.852 45.956 1.00 55.84 72 LYS A O 1
ATOM 536 N N . ARG A 1 73 ? -4.876 5.933 45.128 1.00 52.06 73 ARG A N 1
ATOM 537 C CA . ARG A 1 73 ? -3.938 6.618 46.027 1.00 52.06 73 ARG A CA 1
ATOM 538 C C . ARG A 1 73 ? -4.672 7.648 46.863 1.00 52.06 73 ARG A C 1
ATOM 540 O O . ARG A 1 73 ? -5.631 8.233 46.313 1.00 52.06 73 ARG A O 1
#

Foldseek 3Di:
DAKDFPDKDQDDDPAGIDTDIDDPDPVRVVVVQVVVVVVDDDDDDDDDDDPPVRVVVVVVVVVVVVVVVVVVD

Secondary structure (DSSP, 8-state):
---EEEEEEE-SSSSSEEEEEE-SSHHHHHHHHHHHHHTSS--PPP-PPPPHHHHHHHHHHHHHHHHHHHT--

Radius of gyration: 18.83 Å; chains: 1; bounding box: 25×31×59 Å